Protein AF-A0A2V9FDE6-F1 (afdb_monomer)

Mean predicted aligned error: 10.23 Å

Nearest PDB structures (foldseek):
  3q8d-assembly1_A  TM=8.752E-01  e=9.276E-03  Escherichia coli
  7ui9-assembly1_H  TM=4.832E-01  e=5.217E-01  Saccharomyces cerevisiae S288C
  7z2z-assembly1_H  TM=4.882E-01  e=1.408E+00  Saccharomyces cerevisiae S288C
  6rwe-assembly1_H  TM=4.837E-01  e=2.119E+00  Saccharomyces cerevisiae
  7wbx-assembly1_H  TM=4.018E-01  e=3.008E+00  Komagataella phaffii

Sequence (82 aa):
MRAFRTEYGSLSGAASARRLLMPARETEAIILKTFPLGEADRLVSFFGRSSGRVRGVAAGARRLKNRYGSTLEVLSHVQIWY

Solvent-accessible surface area (backbone atoms only — not comparable to full-atom values): 5028 Å² total; per-residue (Å²): 120,93,67,32,65,60,86,80,82,85,84,86,82,96,71,67,98,79,65,84,79,59,61,82,41,78,42,56,25,34,30,68,42,70,42,79,70,53,85,41,25,27,35,35,34,30,38,28,80,90,73,42,79,46,74,38,48,38,82,40,58,59,40,95,86,40,93,50,79,77,60,74,37,69,72,28,81,36,66,39,33,60

Foldseek 3Di:
DADFDDPPDDDDDDDDDPPVPALPDKFKKFWADWDDPDQQKIWTWIQTPPPGIDITIQGRPNPPPGPCPCCNPHRRIDIYGD

pLDDT: mean 72.89, std 17.92, range [35.97, 91.19]

Radius of gyration: 13.36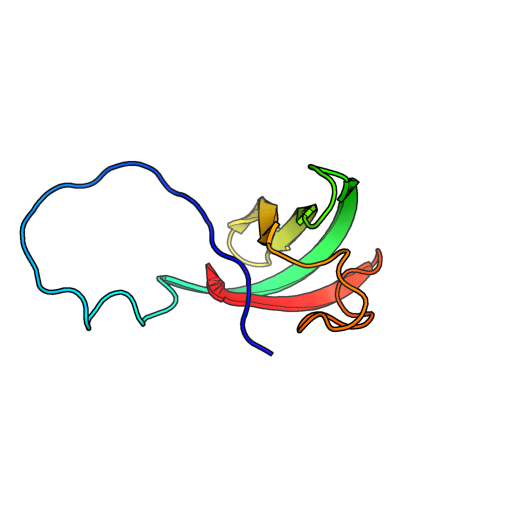 Å; Cα contacts (8 Å, |Δi|>4): 151; chains: 1; bounding box: 34×22×30 Å

Structure (mmCIF, N/CA/C/O backbone):
data_AF-A0A2V9FDE6-F1
#
_entry.id   AF-A0A2V9FDE6-F1
#
loop_
_atom_site.group_PDB
_atom_site.id
_atom_site.type_symbol
_atom_site.label_atom_id
_atom_site.label_alt_id
_atom_site.label_comp_id
_atom_site.label_asym_id
_atom_site.label_entity_id
_atom_site.label_seq_id
_atom_site.pdbx_PDB_ins_code
_atom_site.Cartn_x
_atom_site.Cartn_y
_atom_site.Cartn_z
_atom_site.occupancy
_atom_site.B_iso_or_equiv
_atom_site.auth_seq_id
_atom_site.auth_comp_id
_atom_site.auth_asym_id
_atom_site.auth_atom_id
_atom_site.pdbx_PDB_model_num
ATOM 1 N N . MET A 1 1 ? -4.417 12.922 -3.387 1.00 38.75 1 MET A N 1
ATOM 2 C CA . MET A 1 1 ? -3.472 12.195 -4.271 1.00 38.75 1 MET A CA 1
ATOM 3 C C . MET A 1 1 ? -4.072 10.840 -4.637 1.00 38.75 1 MET A C 1
ATOM 5 O O . MET A 1 1 ? -3.966 9.916 -3.852 1.00 38.75 1 MET A O 1
ATOM 9 N N . ARG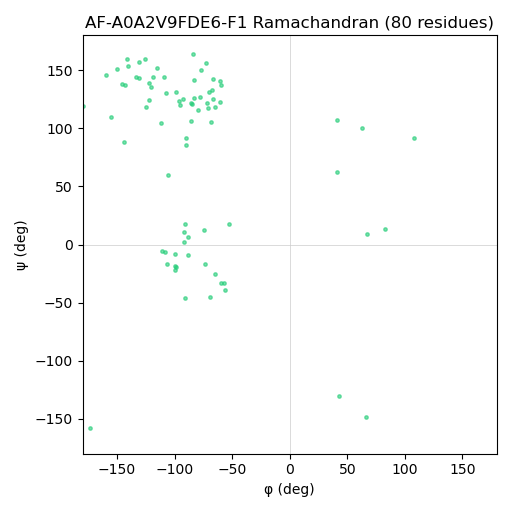 A 1 2 ? -4.757 10.719 -5.783 1.00 43.16 2 ARG A N 1
ATOM 10 C CA . ARG A 1 2 ? -5.514 9.510 -6.166 1.00 43.16 2 ARG A CA 1
ATOM 11 C C . ARG A 1 2 ? -4.601 8.337 -6.517 1.00 43.16 2 ARG A C 1
ATOM 13 O O . ARG A 1 2 ? -3.922 8.426 -7.538 1.00 43.16 2 ARG A O 1
ATOM 20 N N . ALA A 1 3 ? -4.657 7.231 -5.771 1.00 46.72 3 ALA A N 1
ATOM 21 C CA . ALA A 1 3 ? -4.385 5.901 -6.324 1.00 46.72 3 ALA A CA 1
ATOM 22 C C . ALA A 1 3 ? -4.504 4.766 -5.302 1.00 46.72 3 ALA A C 1
ATOM 24 O O . ALA A 1 3 ? -3.650 4.673 -4.434 1.00 46.72 3 ALA A O 1
ATOM 25 N N . PHE A 1 4 ? -5.412 3.816 -5.537 1.00 49.59 4 PHE A N 1
ATOM 26 C CA . PHE A 1 4 ? -5.114 2.378 -5.522 1.00 49.59 4 PHE A CA 1
ATOM 27 C C . PHE A 1 4 ? -6.132 1.641 -6.400 1.00 49.59 4 PHE A C 1
ATOM 29 O O . PHE A 1 4 ? -7.297 1.527 -6.061 1.00 49.59 4 PHE A O 1
ATOM 36 N N . ARG A 1 5 ? -5.704 1.118 -7.553 1.00 44.56 5 ARG A N 1
ATOM 37 C CA . ARG A 1 5 ? -6.552 0.209 -8.333 1.00 44.56 5 ARG A CA 1
ATOM 38 C C . ARG A 1 5 ? -6.680 -1.082 -7.518 1.00 44.56 5 ARG A C 1
ATOM 40 O O . ARG A 1 5 ? -5.706 -1.825 -7.416 1.00 44.56 5 ARG A O 1
ATOM 47 N N . THR A 1 6 ? -7.830 -1.324 -6.894 1.00 45.25 6 THR A N 1
ATOM 48 C CA . THR A 1 6 ? -8.192 -2.683 -6.483 1.0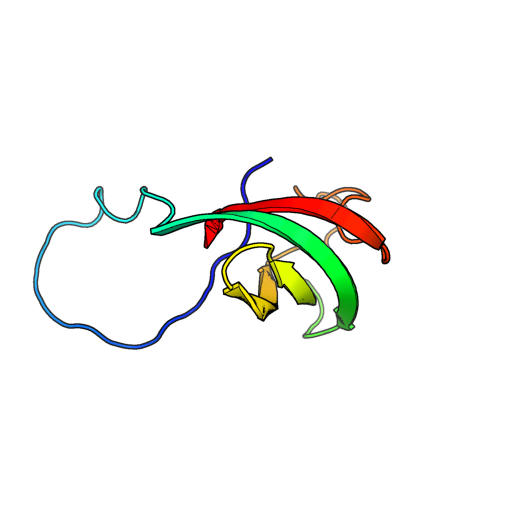0 45.25 6 THR A CA 1
ATOM 49 C C . THR A 1 6 ? -8.678 -3.404 -7.730 1.00 45.25 6 THR A C 1
ATOM 51 O O . THR A 1 6 ? -9.515 -2.896 -8.474 1.00 45.25 6 THR A O 1
ATOM 54 N N . GLU A 1 7 ? -8.103 -4.557 -8.025 1.00 41.38 7 GLU A N 1
ATOM 55 C CA . GLU A 1 7 ? -8.695 -5.463 -8.997 1.00 41.38 7 GLU A CA 1
ATOM 56 C C . GLU A 1 7 ? -9.634 -6.377 -8.214 1.00 41.38 7 GLU A C 1
ATOM 58 O O . GLU A 1 7 ? -9.217 -7.397 -7.674 1.00 41.38 7 GLU A O 1
ATOM 63 N N . TYR A 1 8 ? -10.904 -5.981 -8.101 1.00 35.97 8 TYR A N 1
ATOM 64 C CA . TYR A 1 8 ? -11.975 -6.941 -7.851 1.00 35.97 8 TYR A CA 1
ATOM 65 C C . TYR A 1 8 ? -12.411 -7.479 -9.211 1.00 35.97 8 TYR A C 1
ATOM 67 O O . TYR A 1 8 ? -13.018 -6.773 -10.017 1.00 35.97 8 TYR A O 1
ATOM 75 N N . GLY A 1 9 ? -12.028 -8.723 -9.487 1.00 36.56 9 GLY A N 1
ATOM 76 C CA . GLY A 1 9 ? -12.477 -9.452 -10.660 1.00 36.56 9 GLY A CA 1
ATOM 77 C C . GLY A 1 9 ? -13.998 -9.622 -10.680 1.00 36.56 9 GLY A C 1
ATOM 78 O O . GLY A 1 9 ? -14.620 -9.905 -9.660 1.00 36.56 9 GLY A O 1
ATOM 79 N N . SER A 1 10 ? -14.533 -9.478 -11.894 1.00 50.81 10 SER A N 1
ATOM 80 C CA . SER A 1 10 ? -15.824 -9.950 -12.412 1.00 50.81 10 SER A CA 1
ATOM 81 C C . SER A 1 10 ? -17.118 -9.423 -11.782 1.00 50.81 10 SER A C 1
ATOM 83 O O . SER A 1 10 ? -17.621 -10.015 -10.837 1.00 50.81 10 SER A O 1
ATOM 85 N N . LEU A 1 11 ? -17.752 -8.448 -12.453 1.00 42.31 11 LEU A N 1
ATOM 86 C CA . LEU A 1 11 ? -19.200 -8.451 -12.716 1.00 42.31 11 LEU A CA 1
ATOM 87 C C . LEU A 1 11 ? -19.492 -7.861 -14.111 1.00 42.31 11 LEU A C 1
ATOM 89 O O . LEU A 1 11 ? -18.871 -6.896 -14.554 1.00 42.31 11 LEU A O 1
ATOM 93 N N . SER A 1 12 ? -20.406 -8.531 -14.808 1.00 49.03 12 SER A N 1
ATOM 94 C CA . SER A 1 12 ? -20.763 -8.417 -16.222 1.00 49.03 12 SER A CA 1
ATOM 95 C C . SER A 1 12 ? -21.548 -7.155 -16.598 1.00 49.03 12 SER A C 1
ATOM 97 O O . SER A 1 12 ? -22.347 -6.673 -15.803 1.00 49.03 12 SER A O 1
ATOM 99 N N . GLY A 1 13 ? -21.472 -6.766 -17.877 1.00 41.31 13 GLY A N 1
ATOM 100 C CA . GLY A 1 13 ? -22.597 -6.122 -18.571 1.00 41.31 13 GLY A CA 1
ATOM 101 C C . GLY A 1 13 ? -22.460 -4.626 -18.874 1.00 41.31 13 GLY A C 1
ATOM 102 O O . GLY A 1 13 ? -22.871 -3.777 -18.097 1.00 41.31 13 GLY A O 1
ATOM 103 N N . ALA A 1 14 ? -21.940 -4.330 -20.068 1.00 48.91 14 ALA A N 1
ATOM 104 C CA . ALA A 1 14 ? -22.429 -3.302 -20.997 1.00 48.91 14 ALA A CA 1
ATOM 105 C C . ALA A 1 14 ? -22.887 -1.925 -20.450 1.00 48.91 14 ALA A C 1
ATOM 107 O O . ALA A 1 14 ? -24.007 -1.492 -20.711 1.00 48.91 14 ALA A O 1
ATOM 108 N N . ALA A 1 15 ? -21.989 -1.160 -19.820 1.00 44.41 15 ALA A N 1
ATOM 109 C CA . ALA A 1 15 ? -22.174 0.289 -19.677 1.00 44.41 15 ALA A CA 1
ATOM 110 C C . ALA A 1 15 ? -20.849 1.063 -19.781 1.00 44.41 15 ALA A C 1
ATOM 112 O O . ALA A 1 15 ? -20.184 1.352 -18.794 1.00 44.41 15 ALA A O 1
ATOM 113 N N . SER A 1 16 ? -20.507 1.407 -21.024 1.00 44.03 16 SER A N 1
ATOM 114 C CA . SER A 1 16 ? -19.837 2.641 -21.456 1.00 44.03 16 SER A CA 1
ATOM 115 C C . SER A 1 16 ? -18.681 3.183 -20.589 1.00 44.03 16 SER A C 1
ATOM 117 O O . SER A 1 16 ? -18.851 3.807 -19.538 1.00 44.03 16 SER A O 1
ATOM 119 N N . ALA A 1 17 ? -17.483 3.010 -21.147 1.00 50.56 17 ALA A N 1
ATOM 120 C CA . ALA A 1 17 ? -16.118 3.283 -20.690 1.00 50.56 17 ALA A CA 1
ATOM 121 C C . ALA A 1 17 ? -15.767 4.702 -20.168 1.00 50.56 17 ALA A C 1
ATOM 123 O O . ALA A 1 17 ? -14.592 5.041 -20.046 1.00 50.56 17 ALA A O 1
ATOM 124 N N . ARG A 1 18 ? -16.746 5.537 -19.806 1.00 48.16 18 ARG A N 1
ATOM 125 C CA . ARG A 1 18 ? -16.543 6.826 -19.115 1.00 48.16 18 ARG A CA 1
ATOM 126 C C . ARG A 1 18 ? -17.035 6.835 -17.659 1.00 48.16 18 ARG A C 1
ATOM 128 O O . ARG A 1 18 ? -16.783 7.808 -16.955 1.00 48.16 18 ARG A O 1
ATOM 135 N N . ARG A 1 19 ? -17.683 5.757 -17.185 1.00 44.28 19 ARG A N 1
ATOM 136 C CA . ARG A 1 19 ? -18.301 5.667 -15.842 1.00 44.28 19 ARG A CA 1
ATOM 137 C C . ARG A 1 19 ? -17.481 4.930 -14.768 1.00 44.28 19 ARG A C 1
ATOM 139 O O . ARG A 1 19 ? -17.820 5.033 -13.598 1.00 44.28 19 ARG A O 1
ATOM 146 N N . LEU A 1 20 ? -16.360 4.283 -15.106 1.00 50.78 20 LEU A N 1
ATOM 147 C CA . LEU A 1 20 ? -15.451 3.640 -14.125 1.00 50.78 20 LEU A CA 1
ATOM 148 C C . LEU A 1 20 ? -14.589 4.645 -13.322 1.00 50.78 20 LEU A C 1
ATOM 150 O O . LEU A 1 20 ? -13.623 4.274 -12.666 1.00 50.78 20 LEU A O 1
ATOM 154 N N . LEU A 1 21 ? -14.921 5.935 -13.402 1.00 48.75 21 LEU A N 1
ATOM 155 C CA . LEU A 1 21 ? -14.207 7.060 -12.794 1.00 48.75 21 LEU A CA 1
ATOM 156 C C . LEU A 1 21 ? -14.717 7.436 -11.394 1.00 48.75 21 LEU A C 1
ATOM 158 O O . LEU A 1 21 ? -14.311 8.466 -10.856 1.00 48.75 21 LEU A O 1
ATOM 162 N N . MET A 1 22 ? -15.569 6.609 -10.787 1.00 47.47 22 MET A N 1
ATOM 163 C CA . MET A 1 22 ? -15.910 6.741 -9.374 1.00 47.47 22 MET A CA 1
ATOM 164 C C . MET A 1 22 ? -15.034 5.788 -8.563 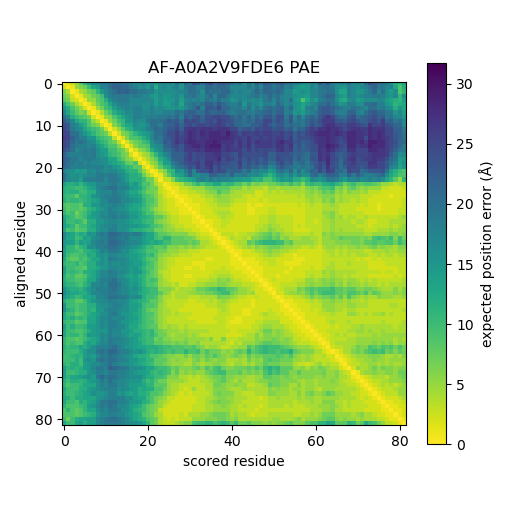1.00 47.47 22 MET A C 1
ATOM 166 O O . MET A 1 22 ? -15.045 4.592 -8.852 1.00 47.47 22 MET A O 1
ATOM 170 N N . PRO A 1 23 ? -14.274 6.273 -7.567 1.00 54.28 23 PRO A N 1
ATOM 171 C CA . PRO A 1 23 ? -13.715 5.363 -6.584 1.00 54.28 23 PRO A CA 1
ATOM 172 C C . PRO A 1 23 ? -14.895 4.671 -5.907 1.00 54.28 23 PRO A C 1
ATOM 174 O O . PRO A 1 23 ? -15.797 5.352 -5.417 1.00 54.28 23 PRO A O 1
ATOM 177 N N . ALA A 1 24 ? -14.943 3.338 -5.950 1.00 64.88 24 ALA A N 1
ATOM 178 C CA . ALA A 1 24 ? -16.065 2.611 -5.372 1.00 64.88 24 ALA A CA 1
ATOM 179 C C . ALA A 1 24 ? -16.157 2.923 -3.875 1.00 64.88 24 ALA A C 1
ATOM 181 O O . ALA A 1 24 ? -17.265 3.016 -3.342 1.00 64.88 24 ALA A O 1
ATOM 182 N N . ARG A 1 25 ? -15.005 3.148 -3.218 1.00 67.69 25 ARG A N 1
ATOM 183 C CA . ARG A 1 25 ? -14.908 3.674 -1.851 1.00 67.69 25 ARG A CA 1
ATOM 184 C C . ARG A 1 25 ? -13.682 4.572 -1.660 1.00 67.69 25 ARG A C 1
ATOM 186 O O . ARG A 1 25 ? -12.580 4.254 -2.100 1.00 67.69 25 ARG A O 1
ATOM 193 N N . GLU A 1 26 ? -13.879 5.679 -0.947 1.00 78.12 26 GLU A N 1
ATOM 194 C CA . GLU A 1 26 ? -12.805 6.482 -0.353 1.00 78.12 26 GLU A CA 1
ATOM 195 C C . GLU A 1 26 ? -12.674 6.111 1.122 1.00 78.12 26 GLU A C 1
ATOM 197 O O . GLU A 1 26 ? -13.670 6.046 1.847 1.00 78.12 26 GLU A O 1
ATOM 202 N N . THR A 1 27 ? -11.456 5.841 1.584 1.00 82.25 27 THR A N 1
ATOM 203 C CA . THR A 1 27 ? -11.218 5.624 3.009 1.00 82.25 27 THR A CA 1
ATOM 204 C C . THR A 1 27 ? -9.818 6.055 3.418 1.00 82.25 27 THR A C 1
ATOM 206 O O . THR A 1 27 ? -8.865 6.013 2.639 1.00 82.25 27 THR A O 1
ATOM 209 N N . GLU A 1 28 ? 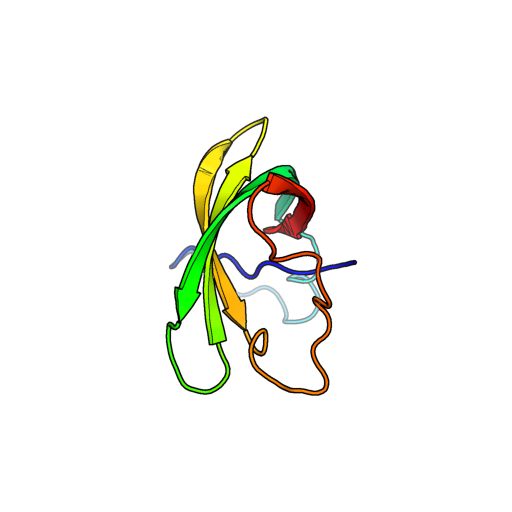-9.707 6.466 4.673 1.00 86.44 28 GLU A N 1
ATOM 210 C CA . GLU A 1 28 ? -8.435 6.637 5.354 1.00 86.44 28 GLU A CA 1
ATOM 211 C C . GLU A 1 28 ? -7.810 5.271 5.621 1.00 86.44 28 GLU A C 1
ATOM 213 O O . GLU A 1 28 ? -8.467 4.359 6.142 1.00 86.44 28 GLU A O 1
ATOM 218 N N . ALA A 1 29 ? -6.533 5.136 5.281 1.00 87.81 29 ALA A N 1
ATOM 219 C CA . ALA A 1 29 ? -5.781 3.931 5.551 1.00 87.81 29 ALA A CA 1
ATOM 220 C C . ALA A 1 29 ? -4.354 4.219 6.000 1.00 87.81 29 ALA A C 1
ATOM 222 O O . ALA A 1 29 ? -3.746 5.225 5.641 1.00 87.81 29 ALA A O 1
ATOM 223 N N . ILE A 1 30 ? -3.802 3.282 6.763 1.00 90.25 30 ILE A N 1
ATOM 224 C CA . ILE A 1 30 ? -2.402 3.308 7.181 1.00 90.25 30 ILE A CA 1
ATOM 225 C C . ILE A 1 30 ? -1.650 2.229 6.416 1.00 90.25 30 ILE A C 1
ATOM 227 O O . ILE A 1 30 ? -2.078 1.072 6.375 1.00 90.25 30 ILE A O 1
ATOM 231 N N . ILE A 1 31 ? -0.521 2.590 5.813 1.00 90.06 31 ILE A N 1
ATOM 232 C CA . ILE A 1 31 ? 0.347 1.618 5.150 1.00 90.06 31 ILE A CA 1
ATOM 233 C C . ILE A 1 31 ? 1.042 0.761 6.207 1.00 90.06 31 ILE A C 1
ATOM 235 O O . ILE A 1 31 ? 1.768 1.263 7.059 1.00 90.06 31 ILE A O 1
ATOM 239 N N . LEU A 1 32 ? 0.846 -0.552 6.142 1.00 91.19 32 LEU A N 1
ATOM 240 C CA . LEU A 1 32 ? 1.478 -1.492 7.065 1.00 91.19 32 LEU A CA 1
ATOM 241 C C . LEU A 1 32 ? 2.811 -1.995 6.520 1.00 91.19 32 LEU A C 1
ATOM 243 O O . LEU A 1 32 ? 3.790 -2.105 7.250 1.00 91.19 32 LEU A O 1
ATOM 247 N N . LYS A 1 33 ? 2.834 -2.373 5.238 1.00 90.44 33 LYS A N 1
ATOM 248 C CA . LYS A 1 33 ? 4.017 -2.962 4.606 1.00 90.44 33 LYS A CA 1
ATOM 249 C C . LYS A 1 33 ? 3.953 -2.829 3.096 1.00 90.44 33 LYS A C 1
ATOM 251 O O . LYS A 1 33 ? 2.879 -2.964 2.511 1.00 90.44 33 LYS A O 1
ATOM 256 N N . THR A 1 34 ? 5.105 -2.642 2.467 1.00 88.38 34 THR A N 1
ATOM 257 C CA . THR A 1 34 ? 5.248 -2.668 1.012 1.00 88.38 34 THR A CA 1
ATOM 258 C C . THR A 1 34 ? 6.198 -3.782 0.596 1.00 88.38 34 THR A C 1
ATOM 260 O O . THR A 1 34 ? 7.153 -4.106 1.299 1.00 88.38 34 THR A O 1
ATOM 263 N N . PHE A 1 35 ? 5.902 -4.402 -0.539 1.00 88.69 35 PHE A N 1
ATOM 264 C CA . PHE A 1 35 ? 6.703 -5.449 -1.151 1.00 88.69 35 PHE A CA 1
ATOM 265 C C . PHE A 1 35 ? 6.906 -5.115 -2.630 1.00 88.69 35 PHE A C 1
ATOM 267 O O . PHE A 1 35 ? 5.987 -4.592 -3.265 1.00 88.69 35 PHE A O 1
ATOM 274 N N . PRO A 1 36 ? 8.078 -5.398 -3.211 1.00 88.38 36 PRO A N 1
ATOM 275 C CA . PRO A 1 36 ? 8.243 -5.311 -4.655 1.00 88.38 36 PRO A CA 1
ATOM 276 C C . PRO A 1 36 ? 7.390 -6.401 -5.318 1.00 88.38 36 PRO A C 1
ATOM 278 O O . PRO A 1 36 ? 7.502 -7.570 -4.965 1.00 88.38 36 PRO A O 1
ATOM 281 N N . LEU A 1 37 ? 6.519 -6.011 -6.251 1.00 85.56 37 LEU A N 1
ATOM 282 C CA . LEU A 1 37 ? 5.742 -6.959 -7.066 1.00 85.56 37 LEU A CA 1
ATOM 283 C C . LEU A 1 37 ? 6.372 -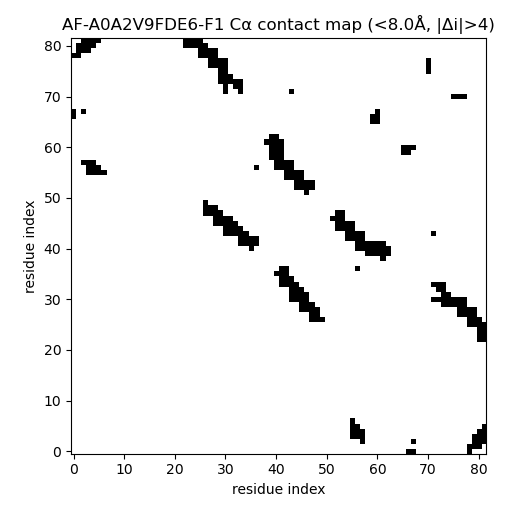7.145 -8.455 1.00 85.56 37 LEU A C 1
ATOM 285 O O . LEU A 1 37 ? 6.115 -8.134 -9.128 1.00 85.56 37 LEU A O 1
ATOM 289 N N . GLY A 1 38 ? 7.231 -6.208 -8.861 1.00 84.62 38 GLY A N 1
ATOM 290 C CA . GLY A 1 38 ? 7.986 -6.268 -10.103 1.00 84.62 38 GLY A CA 1
ATOM 291 C C . GLY A 1 38 ? 8.990 -5.124 -10.210 1.00 84.62 38 GLY A C 1
ATOM 292 O O . GLY A 1 38 ? 9.388 -4.501 -9.217 1.00 84.62 38 GLY A O 1
ATOM 293 N N . GLU A 1 39 ? 9.395 -4.819 -11.439 1.00 82.31 39 GLU A N 1
ATOM 294 C CA . GLU A 1 39 ? 10.364 -3.757 -11.703 1.00 82.31 39 GLU A CA 1
ATOM 295 C C . GLU A 1 39 ? 9.779 -2.367 -11.413 1.00 82.31 39 GLU A C 1
ATOM 297 O O . GLU A 1 39 ? 10.393 -1.564 -10.711 1.00 82.31 39 GLU A O 1
ATOM 302 N N . ALA A 1 40 ? 8.546 -2.116 -11.862 1.00 84.62 40 ALA A N 1
ATOM 303 C CA . ALA A 1 40 ? 7.885 -0.818 -11.724 1.00 84.62 40 ALA A CA 1
ATOM 304 C C . ALA A 1 40 ? 6.897 -0.730 -10.545 1.00 84.62 40 ALA A C 1
ATOM 306 O O . ALA A 1 40 ? 6.589 0.379 -10.093 1.00 84.62 40 ALA A O 1
ATOM 307 N N . ASP A 1 41 ? 6.425 -1.864 -10.023 1.00 86.81 41 ASP A N 1
ATOM 308 C CA . ASP A 1 41 ? 5.244 -1.923 -9.155 1.00 86.81 41 ASP A CA 1
ATOM 309 C C . ASP A 1 41 ? 5.568 -2.383 -7.730 1.00 86.81 41 ASP A C 1
ATOM 311 O O . ASP A 1 41 ? 6.505 -3.152 -7.483 1.00 86.81 41 ASP A O 1
ATOM 315 N N . ARG A 1 42 ? 4.757 -1.923 -6.771 1.00 86.94 42 ARG A N 1
ATOM 316 C CA . ARG A 1 42 ? 4.804 -2.385 -5.376 1.00 86.94 42 ARG A CA 1
ATOM 317 C C . ARG A 1 42 ? 3.458 -2.979 -4.974 1.00 86.94 42 ARG A C 1
ATOM 319 O O . ARG A 1 42 ? 2.421 -2.375 -5.226 1.00 86.94 42 ARG A O 1
ATOM 326 N N . LEU A 1 43 ? 3.474 -4.122 -4.301 1.00 88.75 43 LEU A N 1
ATOM 327 C CA . LEU A 1 43 ? 2.331 -4.630 -3.554 1.00 88.75 43 LEU A CA 1
ATOM 328 C C . LEU A 1 43 ? 2.323 -3.963 -2.181 1.00 88.75 43 LEU A C 1
ATOM 330 O O . LEU A 1 43 ? 3.310 -4.012 -1.450 1.00 88.75 43 LEU A O 1
ATOM 334 N N . VAL A 1 44 ? 1.212 -3.345 -1.813 1.00 88.81 44 VAL A N 1
ATOM 335 C CA . VAL A 1 44 ? 1.104 -2.563 -0.584 1.00 88.81 44 VAL A CA 1
ATOM 336 C C . VAL A 1 44 ? -0.015 -3.128 0.267 1.00 88.81 44 VAL A C 1
ATOM 338 O O . VAL A 1 44 ? -1.153 -3.250 -0.181 1.00 88.81 44 VAL A O 1
ATOM 341 N N . SER A 1 45 ? 0.315 -3.490 1.503 1.00 90.31 45 SER A N 1
ATOM 342 C CA . SER A 1 45 ? -0.664 -3.835 2.525 1.00 90.31 45 SER A CA 1
ATOM 343 C C . SER A 1 45 ? -0.993 -2.582 3.317 1.00 90.31 45 SER A C 1
ATOM 345 O O . SER A 1 45 ? -0.098 -1.948 3.877 1.00 90.31 45 SER A O 1
ATOM 347 N N . PHE A 1 46 ? -2.276 -2.263 3.395 1.00 89.06 46 PHE A N 1
ATOM 348 C CA . PHE A 1 46 ? -2.790 -1.120 4.129 1.00 89.06 46 PHE A CA 1
ATOM 349 C C . PHE A 1 46 ? -3.945 -1.546 5.033 1.00 89.06 46 PHE A C 1
ATOM 351 O O . PHE A 1 46 ? -4.585 -2.576 4.813 1.00 89.06 46 PHE A O 1
ATOM 358 N N . PHE A 1 47 ? -4.191 -0.765 6.074 1.00 89.38 47 PHE A N 1
ATOM 359 C CA . PHE A 1 47 ? -5.309 -0.949 6.982 1.00 89.38 47 PHE A CA 1
ATOM 360 C C . PHE A 1 47 ? -6.283 0.204 6.799 1.00 89.38 47 PHE A C 1
ATOM 362 O O . PHE A 1 47 ? -5.986 1.318 7.220 1.00 89.38 47 PHE A O 1
ATOM 369 N N . GLY A 1 48 ? -7.401 -0.058 6.125 1.00 88.38 48 GLY A N 1
ATOM 370 C CA . GLY A 1 48 ? -8.474 0.913 5.952 1.00 88.38 48 GLY A CA 1
ATOM 371 C C . GLY A 1 48 ? -9.387 0.930 7.170 1.00 88.38 48 GLY A C 1
ATOM 372 O O . GLY A 1 48 ? -9.712 -0.127 7.714 1.00 88.38 48 GLY A O 1
ATOM 373 N N . ARG A 1 49 ? -9.846 2.119 7.570 1.00 83.88 49 ARG A N 1
ATOM 374 C CA . ARG A 1 49 ? -10.733 2.287 8.733 1.00 83.88 49 ARG A CA 1
ATOM 375 C C . ARG A 1 49 ? -12.018 1.456 8.622 1.00 83.88 49 ARG A C 1
ATOM 377 O O . ARG A 1 49 ? -12.468 0.904 9.618 1.00 83.88 49 ARG A O 1
ATOM 384 N N . SER A 1 50 ? -12.599 1.363 7.424 1.00 82.00 50 SER A N 1
ATOM 385 C CA . SER A 1 50 ? -13.870 0.661 7.178 1.00 82.00 50 SER A CA 1
ATOM 386 C C . SER A 1 50 ? -13.717 -0.751 6.606 1.00 82.00 50 SER A C 1
ATOM 388 O O . SER A 1 50 ? -14.634 -1.558 6.721 1.00 82.00 50 SER A O 1
ATOM 390 N N . SER A 1 51 ? -12.581 -1.059 5.977 1.00 76.12 51 SER A N 1
ATOM 391 C CA . SER A 1 51 ? -12.345 -2.324 5.265 1.00 76.12 51 SER A CA 1
ATOM 392 C C . SER A 1 51 ? -11.372 -3.266 5.969 1.00 76.12 51 SER A C 1
ATOM 394 O O . SER A 1 51 ? -11.153 -4.382 5.506 1.00 76.12 51 SER A O 1
ATOM 396 N N . GLY A 1 52 ? -10.746 -2.818 7.059 1.00 87.06 52 GLY A N 1
ATOM 397 C CA . GLY A 1 52 ? -9.699 -3.565 7.740 1.00 87.06 52 GLY A CA 1
ATOM 398 C C . GLY A 1 52 ? -8.441 -3.709 6.881 1.00 87.06 52 GLY A C 1
ATOM 399 O O . GLY A 1 52 ? -8.092 -2.832 6.084 1.00 87.06 52 GLY A O 1
ATOM 400 N N . ARG A 1 53 ? -7.723 -4.822 7.056 1.00 88.62 53 ARG A N 1
ATOM 401 C CA . ARG A 1 53 ? -6.452 -5.072 6.368 1.00 88.62 53 ARG A CA 1
ATOM 402 C C . ARG A 1 53 ? -6.685 -5.550 4.938 1.00 88.62 53 ARG A C 1
ATOM 404 O O . ARG A 1 53 ? -7.148 -6.664 4.720 1.00 88.62 53 ARG A O 1
ATOM 411 N N . VAL A 1 54 ? -6.253 -4.750 3.973 1.00 86.12 54 VAL A N 1
ATOM 412 C CA . VAL A 1 54 ? -6.377 -5.030 2.540 1.00 86.12 54 VAL A CA 1
ATOM 413 C C . VAL A 1 54 ? -4.997 -4.931 1.881 1.00 86.12 54 VAL A C 1
ATOM 415 O O . VAL A 1 54 ? -4.039 -4.384 2.442 1.00 86.12 54 VAL A O 1
ATOM 418 N N . ARG A 1 55 ? -4.852 -5.545 0.706 1.00 86.75 55 ARG A N 1
ATOM 419 C CA . ARG A 1 55 ? -3.649 -5.462 -0.129 1.00 86.75 55 ARG A CA 1
ATOM 420 C C . ARG A 1 55 ? -4.037 -4.927 -1.500 1.00 86.75 55 ARG A C 1
ATOM 422 O O . ARG A 1 55 ? -5.061 -5.328 -2.042 1.00 86.75 55 ARG A O 1
ATOM 429 N N . GLY A 1 56 ? -3.217 -4.042 -2.051 1.00 85.62 56 GLY A N 1
ATOM 430 C CA . GLY A 1 56 ? -3.429 -3.462 -3.372 1.00 85.62 56 GLY A CA 1
ATOM 431 C C . GLY A 1 56 ? -2.124 -3.300 -4.136 1.00 85.62 56 GLY A C 1
ATOM 432 O O . GLY A 1 56 ? -1.041 -3.264 -3.547 1.00 85.62 56 GLY A O 1
ATOM 433 N N . VAL A 1 57 ? -2.230 -3.192 -5.458 1.00 86.56 57 VAL A N 1
ATOM 434 C CA . VAL A 1 57 ? -1.077 -2.986 -6.338 1.00 86.56 57 VAL A CA 1
ATOM 435 C C . VAL A 1 57 ? -0.903 -1.497 -6.620 1.00 86.56 57 VAL A C 1
ATOM 437 O O . VAL A 1 57 ? -1.778 -0.825 -7.168 1.00 86.56 57 VAL A O 1
ATOM 440 N N . ALA A 1 58 ? 0.257 -0.971 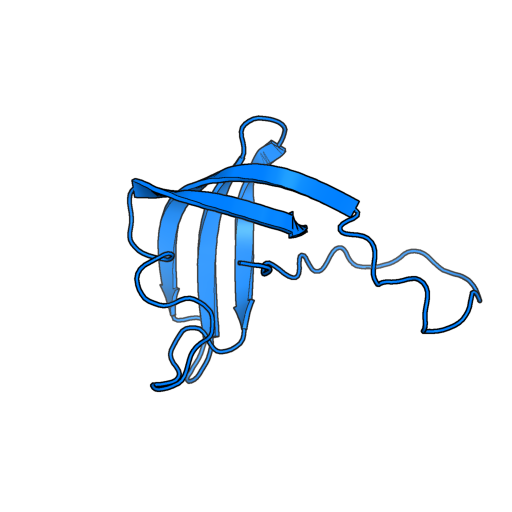-6.242 1.00 85.19 58 ALA A N 1
ATOM 441 C CA . ALA A 1 58 ? 0.675 0.387 -6.535 1.00 85.19 58 ALA A CA 1
ATOM 442 C C . ALA A 1 58 ? 1.434 0.406 -7.866 1.00 85.19 58 ALA A C 1
ATOM 444 O O . ALA A 1 58 ? 2.666 0.303 -7.908 1.00 85.19 58 ALA A O 1
ATOM 445 N N . ALA A 1 59 ? 0.677 0.517 -8.958 1.00 83.56 59 ALA A N 1
ATOM 446 C CA . ALA A 1 59 ? 1.232 0.505 -10.304 1.00 83.56 59 ALA A CA 1
ATOM 447 C C . ALA A 1 59 ? 2.132 1.729 -10.560 1.00 83.56 59 ALA A C 1
ATOM 449 O O . ALA A 1 59 ? 1.659 2.873 -10.537 1.00 83.56 59 ALA A O 1
ATOM 450 N N . GLY A 1 60 ? 3.414 1.500 -10.832 1.00 84.69 60 GLY A N 1
ATOM 451 C CA . GLY A 1 60 ? 4.429 2.519 -11.086 1.00 84.69 60 GLY A CA 1
ATOM 452 C C . GLY A 1 60 ? 5.053 3.127 -9.828 1.00 84.69 60 GLY A C 1
ATOM 453 O O . GLY A 1 60 ? 5.716 4.157 -9.930 1.00 84.69 60 GLY A O 1
ATOM 454 N N . ALA A 1 61 ? 4.853 2.534 -8.648 1.00 85.75 61 ALA A N 1
ATOM 455 C CA . ALA A 1 61 ? 5.400 3.046 -7.391 1.00 85.75 61 ALA A CA 1
ATOM 456 C C . ALA A 1 61 ? 6.938 3.027 -7.310 1.00 85.75 61 ALA A C 1
ATOM 458 O O . ALA A 1 61 ? 7.509 3.832 -6.578 1.00 85.75 61 ALA A O 1
ATOM 459 N N . ARG A 1 62 ? 7.626 2.149 -8.054 1.00 85.19 62 ARG A N 1
ATOM 460 C CA . ARG A 1 62 ? 9.102 2.101 -8.094 1.00 85.19 62 ARG A CA 1
ATOM 461 C C . ARG A 1 62 ? 9.727 3.019 -9.144 1.00 85.19 62 ARG A C 1
ATOM 463 O O . ARG A 1 62 ? 10.943 3.170 -9.145 1.00 85.19 62 ARG A O 1
ATOM 470 N N . ARG A 1 63 ? 8.934 3.630 -10.032 1.00 85.38 63 ARG A N 1
ATOM 471 C CA . ARG A 1 63 ? 9.470 4.551 -11.046 1.00 85.38 63 ARG A CA 1
ATOM 472 C C . ARG A 1 63 ? 10.023 5.809 -10.372 1.00 85.38 63 ARG A C 1
ATOM 474 O O . ARG A 1 63 ? 9.404 6.329 -9.451 1.00 85.38 63 ARG A O 1
ATOM 481 N N . LEU A 1 64 ? 11.136 6.340 -10.884 1.00 78.81 64 LEU A N 1
ATOM 482 C CA . LEU A 1 64 ? 11.753 7.577 -10.377 1.00 78.81 64 LEU A CA 1
ATOM 483 C C . LEU A 1 64 ? 10.776 8.770 -10.408 1.00 78.81 64 LEU A C 1
ATOM 485 O O . LEU A 1 64 ? 10.792 9.625 -9.532 1.00 78.81 64 LEU A O 1
ATOM 489 N N . LYS A 1 65 ? 9.878 8.786 -11.402 1.00 80.69 65 LYS A N 1
ATOM 490 C CA . LYS A 1 65 ? 8.820 9.787 -11.593 1.00 80.69 65 LYS A CA 1
ATOM 491 C C . LYS A 1 65 ? 7.447 9.204 -11.221 1.00 80.69 65 LYS A C 1
ATOM 493 O O . LYS A 1 65 ? 6.573 9.055 -12.075 1.00 80.69 65 LYS A O 1
ATOM 498 N N . ASN A 1 66 ? 7.280 8.764 -9.972 1.00 79.12 66 ASN A N 1
ATOM 499 C CA . ASN A 1 66 ? 6.010 8.194 -9.510 1.00 79.12 66 ASN A CA 1
ATOM 500 C C . ASN A 1 66 ? 5.017 9.291 -9.056 1.00 79.12 66 ASN A C 1
ATOM 502 O O . ASN A 1 66 ? 5.386 10.430 -8.784 1.00 79.12 66 ASN A O 1
ATOM 506 N N . ARG A 1 67 ? 3.738 8.916 -8.944 1.00 76.31 67 ARG A N 1
ATOM 507 C CA . ARG A 1 67 ? 2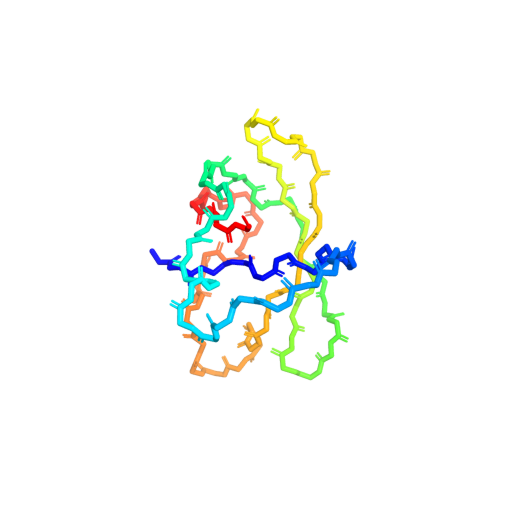.655 9.763 -8.401 1.00 76.31 67 ARG A CA 1
ATOM 508 C C . ARG A 1 67 ? 2.419 9.585 -6.894 1.00 76.31 67 ARG A C 1
ATOM 510 O O . ARG A 1 67 ? 1.469 10.133 -6.351 1.00 76.31 67 ARG A O 1
ATOM 517 N N . TYR A 1 68 ? 3.233 8.750 -6.259 1.00 76.81 68 TYR A N 1
ATOM 518 C CA . TYR A 1 68 ? 3.062 8.270 -4.891 1.00 76.81 68 TYR A CA 1
ATOM 519 C C . TYR A 1 68 ? 4.057 8.900 -3.903 1.00 76.81 68 TYR A C 1
ATOM 521 O O . TYR A 1 68 ? 3.838 8.818 -2.704 1.00 76.81 68 TYR A O 1
ATOM 529 N N . GLY A 1 69 ? 5.142 9.512 -4.378 1.00 76.88 69 GLY A N 1
ATOM 530 C CA . GLY A 1 69 ? 6.239 10.056 -3.582 1.00 76.88 69 GLY A CA 1
ATOM 531 C C . GLY A 1 69 ? 6.660 9.135 -2.436 1.00 76.88 69 GLY A C 1
ATOM 532 O O . GLY A 1 69 ? 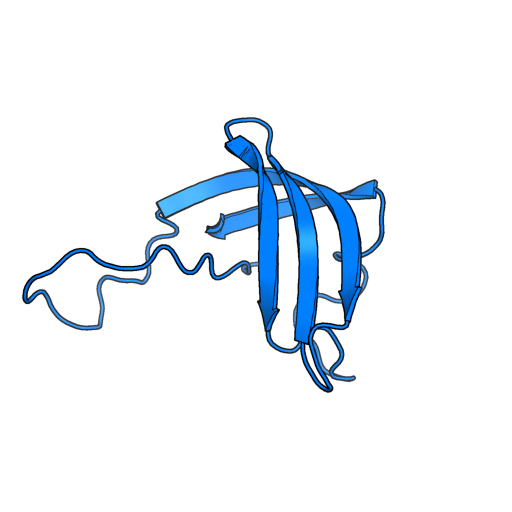6.828 7.927 -2.620 1.00 76.88 69 GLY A O 1
ATOM 533 N N . SER A 1 70 ? 6.756 9.735 -1.251 1.00 76.62 70 SER A N 1
ATOM 534 C CA . SER A 1 70 ? 7.036 9.091 0.040 1.00 76.62 70 SER A CA 1
ATOM 535 C C . SER A 1 70 ? 5.772 8.603 0.765 1.00 76.62 70 SER A C 1
ATOM 537 O O . SER A 1 70 ? 5.829 8.178 1.910 1.00 76.62 70 SER A O 1
ATOM 539 N N . THR A 1 71 ? 4.597 8.674 0.134 1.00 76.31 71 THR A N 1
ATOM 540 C CA . THR A 1 71 ? 3.307 8.325 0.758 1.00 76.31 71 THR A CA 1
ATOM 541 C C . THR A 1 71 ? 3.133 6.810 0.936 1.00 76.31 71 THR A C 1
ATOM 543 O O . THR A 1 71 ? 2.297 6.371 1.716 1.00 76.31 71 THR A O 1
ATOM 546 N N . LEU A 1 72 ? 3.931 5.988 0.246 1.00 79.25 72 LEU A N 1
ATOM 547 C CA . LEU A 1 72 ? 3.937 4.525 0.396 1.00 79.25 72 LEU A CA 1
ATOM 548 C C . LEU A 1 72 ? 4.940 4.020 1.445 1.00 79.25 72 LEU A C 1
ATOM 550 O O . LEU A 1 72 ? 5.286 2.837 1.437 1.00 79.25 72 LEU A O 1
ATOM 554 N N . GLU A 1 73 ? 5.410 4.892 2.333 1.00 83.31 73 GLU A N 1
ATOM 555 C CA . GLU A 1 73 ? 6.250 4.494 3.458 1.00 83.31 73 GLU A CA 1
ATOM 556 C C . GLU A 1 73 ? 5.417 3.852 4.572 1.00 83.31 73 GLU A C 1
ATOM 558 O O . GLU A 1 73 ? 4.238 4.160 4.767 1.00 83.31 73 GLU A O 1
ATOM 563 N N . VAL A 1 74 ? 6.036 2.933 5.307 1.00 85.44 74 VAL A N 1
ATOM 564 C CA . VAL A 1 74 ? 5.392 2.226 6.421 1.00 85.44 74 VAL A CA 1
ATOM 565 C C . VAL A 1 74 ? 4.929 3.236 7.480 1.00 85.44 74 VAL A C 1
ATOM 567 O O . VAL A 1 74 ? 5.644 4.183 7.785 1.00 85.44 74 VAL A O 1
ATOM 570 N N . LEU A 1 75 ? 3.722 3.034 8.017 1.00 86.00 75 LEU A N 1
ATOM 571 C CA . LEU A 1 75 ? 3.014 3.927 8.949 1.00 86.00 75 LEU A CA 1
ATOM 572 C C . LEU A 1 75 ? 2.564 5.275 8.370 1.00 86.00 75 LEU A C 1
ATOM 574 O O . LEU A 1 75 ? 2.041 6.110 9.106 1.00 86.00 75 LEU A O 1
ATOM 578 N N . SER A 1 76 ? 2.675 5.480 7.058 1.00 86.19 76 SER A N 1
ATOM 579 C CA . SER A 1 76 ? 2.099 6.668 6.425 1.00 86.19 76 SER A CA 1
ATOM 580 C C . SER A 1 76 ? 0.575 6.619 6.470 1.00 86.19 76 SER A C 1
ATOM 582 O O . SER A 1 76 ? -0.035 5.606 6.107 1.00 86.19 76 SER A O 1
ATOM 584 N N . HIS A 1 77 ? -0.037 7.732 6.878 1.00 85.19 77 HIS A N 1
ATOM 585 C CA . HIS A 1 77 ? -1.478 7.932 6.795 1.00 85.19 77 HIS A CA 1
ATOM 586 C C . HIS A 1 77 ? -1.837 8.448 5.401 1.00 85.19 77 HIS A C 1
ATOM 588 O O . HIS A 1 77 ? -1.336 9.482 4.955 1.00 85.19 77 HIS A O 1
ATOM 594 N N . VAL A 1 78 ? -2.678 7.698 4.695 1.00 83.56 78 VAL A N 1
ATOM 595 C CA . VAL A 1 78 ? -2.984 7.929 3.289 1.00 83.56 78 VAL A CA 1
ATOM 596 C C . VAL A 1 78 ? -4.486 7.867 3.052 1.00 83.56 78 VAL A C 1
ATOM 598 O O . VAL A 1 78 ? -5.195 7.055 3.643 1.00 83.56 78 VAL A O 1
ATOM 601 N N . GLN A 1 79 ? -4.976 8.702 2.141 1.00 83.81 79 GLN A N 1
ATOM 602 C CA . GLN A 1 79 ? -6.303 8.500 1.575 1.00 83.81 79 GLN A CA 1
ATOM 603 C C . GLN A 1 79 ? -6.184 7.535 0.404 1.00 83.81 79 GLN A C 1
ATOM 605 O O . GLN A 1 79 ? -5.435 7.783 -0.547 1.00 83.81 79 GLN A O 1
ATOM 610 N N . ILE A 1 80 ? -6.909 6.426 0.489 1.00 77.31 80 ILE A N 1
ATOM 611 C CA . ILE A 1 80 ? -6.991 5.445 -0.582 1.00 77.31 80 ILE A CA 1
ATOM 612 C C . ILE A 1 80 ? -8.368 5.484 -1.218 1.00 77.31 80 ILE A C 1
ATOM 614 O O . ILE A 1 80 ? -9.400 5.654 -0.571 1.00 77.31 80 ILE A O 1
ATOM 618 N N . TRP A 1 81 ? -8.342 5.278 -2.521 1.00 75.75 81 TRP A N 1
ATOM 619 C CA . TRP A 1 81 ? -9.511 5.149 -3.361 1.00 75.75 81 TRP A CA 1
ATOM 620 C C . TRP A 1 81 ? -9.361 3.833 -4.085 1.00 75.75 81 TRP A C 1
ATOM 622 O O . TRP A 1 81 ? -8.370 3.694 -4.806 1.00 75.75 81 TRP A O 1
ATOM 632 N N . TYR A 1 82 ? -10.296 2.914 -3.870 1.00 70.00 82 TYR A N 1
ATOM 633 C CA . TYR A 1 82 ? -10.327 1.612 -4.518 1.00 70.00 82 TYR A CA 1
ATOM 634 C C . TYR A 1 82 ? -11.723 1.290 -5.046 1.00 70.00 82 TYR A C 1
ATOM 636 O O . TYR A 1 82 ? -12.719 1.793 -4.475 1.00 70.00 82 TYR A O 1
#

Secondary structure (DSSP, 8-state):
----B-----------TTSTTS-S-EEEEEEEEEEE-SSS-EEEEEEETTTEEEEEEETTTTSTT-SSTTTTSTT-EEEEE-